Protein AF-A0A286NT80-F1 (afdb_monomer)

Foldseek 3Di:
DDDPPPPPPVPQADFKWKDDPNDIAGFDAWEWEDPPFWIKTKTASHHDALVDDPPPGQWIKIWIGGPPDPDQWTWIWTHHHPDDIFIFTRWGKDWDDDPFKIKIATFTAGPVGITIGGIDMHTYHD

Organism: NCBI:txid28189

Solvent-accessible surface area (backbone atoms only — not comparable to full-atom values): 7070 Å² total; per-residue (Å²): 138,81,86,80,77,77,72,80,70,81,74,53,80,47,70,22,32,37,35,54,96,90,45,79,44,50,64,57,23,18,31,26,41,67,78,86,60,35,37,41,36,39,36,20,66,47,81,44,40,76,86,47,73,94,80,72,69,50,47,35,42,38,39,52,43,54,77,83,63,92,66,86,40,36,51,35,36,44,39,43,68,100,50,79,72,44,68,12,67,65,12,50,65,50,74,50,73,78,87,53,37,37,35,40,37,43,46,32,53,30,98,87,69,32,36,33,41,22,27,49,73,26,44,44,45,130

Sequence (126 aa):
MSCSKNEDKNDNTQQLYWEMEGQRFTAEGGKAFDNGNSISVFVTPHQSDCSSKEYSFENYLNVEIPKNSKTEGYNVVFQAKGKSPMNALNSKIRYEHNGEQITIWVEAKTILGHKAEGKYTVPYCK

Mean predicted aligned error: 7.5 Å

Structure (mmCIF, N/CA/C/O backbone):
data_AF-A0A286NT80-F1
#
_entry.id   AF-A0A286NT80-F1
#
loop_
_atom_site.group_PDB
_atom_site.id
_atom_site.type_symbol
_atom_site.label_atom_id
_atom_site.label_alt_id
_atom_site.label_comp_id
_atom_site.label_asym_id
_atom_site.label_entity_id
_atom_site.label_seq_id
_atom_site.pdbx_PDB_ins_code
_atom_site.Cartn_x
_atom_site.Cartn_y
_atom_site.Cartn_z
_atom_site.occupancy
_atom_site.B_iso_or_equiv
_atom_site.auth_seq_id
_atom_site.auth_comp_id
_atom_site.auth_asym_id
_atom_site.auth_atom_id
_atom_site.pdbx_PDB_model_num
ATOM 1 N N . MET A 1 1 ? 14.538 22.123 32.424 1.00 41.28 1 MET A N 1
ATOM 2 C CA . MET A 1 1 ? 14.376 20.853 31.689 1.00 41.28 1 MET A CA 1
ATOM 3 C C . MET A 1 1 ? 13.182 21.020 30.771 1.00 41.28 1 MET A C 1
ATOM 5 O O . MET A 1 1 ? 12.078 21.129 31.280 1.00 41.28 1 MET A O 1
ATOM 9 N N . SER A 1 2 ? 13.400 21.149 29.463 1.00 40.53 2 SER A N 1
ATOM 10 C CA . SER A 1 2 ? 12.312 21.208 28.483 1.00 40.53 2 SER A CA 1
ATOM 11 C C . SER A 1 2 ? 12.481 20.015 27.556 1.00 40.53 2 SER A C 1
ATOM 13 O O . SER A 1 2 ? 13.438 19.953 26.787 1.00 40.53 2 SER A O 1
ATOM 15 N N . CYS A 1 3 ? 11.619 19.016 27.721 1.00 46.25 3 CYS A N 1
ATOM 16 C CA . CYS A 1 3 ? 11.589 17.830 26.881 1.00 46.25 3 CYS A CA 1
ATOM 17 C C . CYS A 1 3 ? 10.783 18.145 25.619 1.00 46.25 3 CYS A C 1
ATOM 19 O O . CYS A 1 3 ? 9.596 17.841 25.559 1.00 46.25 3 CYS A O 1
ATOM 21 N N . SER A 1 4 ? 11.419 18.724 24.604 1.00 47.88 4 SER A N 1
ATOM 22 C CA . SER A 1 4 ? 10.881 18.663 23.244 1.00 47.88 4 SER A CA 1
ATOM 23 C C . SER A 1 4 ? 11.286 17.319 22.647 1.00 47.88 4 SER A C 1
ATOM 25 O O . SER A 1 4 ? 12.300 17.213 21.961 1.00 47.88 4 SER A O 1
ATOM 27 N N . LYS A 1 5 ? 10.523 16.262 22.949 1.00 44.22 5 LYS A N 1
ATOM 28 C CA . LYS A 1 5 ? 10.520 15.073 22.095 1.00 44.22 5 LYS A CA 1
ATOM 29 C C . LYS A 1 5 ? 9.815 15.479 20.803 1.00 44.22 5 LYS A C 1
ATOM 31 O O . LYS A 1 5 ? 8.595 15.401 20.716 1.00 44.22 5 LYS A O 1
ATOM 36 N N . ASN A 1 6 ? 10.585 15.952 19.826 1.00 42.69 6 ASN A N 1
ATOM 37 C CA . ASN A 1 6 ? 10.188 15.800 18.435 1.00 42.69 6 ASN A CA 1
ATOM 38 C C . ASN A 1 6 ? 10.159 14.292 18.187 1.00 42.69 6 ASN A C 1
ATOM 40 O O . ASN A 1 6 ? 11.187 13.673 17.932 1.00 42.69 6 ASN A O 1
ATOM 44 N N . GLU A 1 7 ? 8.994 13.681 18.381 1.00 45.88 7 GLU A N 1
ATOM 45 C CA . GLU A 1 7 ? 8.697 12.438 17.690 1.00 45.88 7 GLU A CA 1
ATOM 46 C C . GLU A 1 7 ? 8.740 12.797 16.211 1.00 45.88 7 GLU A C 1
ATOM 48 O O . GLU A 1 7 ? 7.906 13.577 15.744 1.00 45.88 7 GLU A O 1
ATOM 53 N N . ASP A 1 8 ? 9.759 12.298 15.512 1.00 42.75 8 ASP A N 1
ATOM 54 C CA . ASP A 1 8 ? 9.849 12.307 14.059 1.00 42.75 8 ASP A CA 1
ATOM 55 C C . ASP A 1 8 ? 8.625 11.563 13.510 1.00 42.75 8 ASP A C 1
ATOM 57 O O . ASP A 1 8 ? 8.668 10.386 13.149 1.00 42.75 8 ASP A O 1
ATOM 61 N N . LYS A 1 9 ? 7.480 12.250 13.466 1.00 51.50 9 LYS A N 1
ATOM 62 C CA . LYS A 1 9 ? 6.396 11.897 12.569 1.00 51.50 9 LYS A CA 1
ATOM 63 C C . LYS A 1 9 ? 7.010 12.068 11.196 1.00 51.50 9 LYS A C 1
ATOM 65 O O . LYS A 1 9 ? 7.149 13.187 10.713 1.00 51.50 9 LYS A O 1
ATOM 70 N N . ASN A 1 10 ? 7.441 10.955 10.612 1.00 50.25 10 ASN A N 1
ATOM 71 C CA . ASN A 1 10 ? 7.756 10.865 9.200 1.00 50.25 10 ASN A CA 1
ATOM 72 C C . ASN A 1 10 ? 6.449 11.163 8.442 1.00 50.25 10 ASN A C 1
ATOM 74 O O . ASN A 1 10 ? 5.730 10.260 8.017 1.00 50.25 10 ASN A O 1
ATOM 78 N N . ASP A 1 11 ? 6.083 12.446 8.379 1.00 54.69 11 ASP A N 1
ATOM 79 C CA . ASP A 1 11 ? 4.978 13.006 7.610 1.00 54.69 11 ASP A CA 1
ATOM 80 C C . ASP A 1 11 ? 5.425 13.003 6.151 1.00 54.69 11 ASP A C 1
ATOM 82 O O . ASP A 1 11 ? 5.568 14.041 5.508 1.00 54.69 11 ASP A O 1
ATOM 86 N N . ASN A 1 12 ? 5.711 11.807 5.634 1.00 58.75 12 ASN A N 1
ATOM 87 C CA . ASN A 1 12 ? 6.068 11.606 4.247 1.00 58.75 12 ASN A CA 1
ATOM 88 C C . ASN A 1 12 ? 4.811 11.944 3.428 1.00 58.75 12 ASN A C 1
ATOM 90 O O . ASN A 1 12 ? 3.920 11.117 3.241 1.00 58.75 12 ASN A O 1
ATOM 94 N N . THR A 1 13 ? 4.673 13.221 3.060 1.00 72.50 13 THR A N 1
ATOM 95 C CA . THR A 1 13 ? 3.513 13.789 2.350 1.00 72.50 13 THR A CA 1
ATOM 96 C C . THR A 1 13 ? 3.529 13.448 0.866 1.00 72.50 13 THR A C 1
ATOM 98 O O . THR A 1 13 ? 2.548 13.693 0.164 1.00 72.50 13 THR A O 1
ATOM 101 N N . GLN A 1 14 ? 4.626 12.861 0.386 1.00 89.44 14 GLN A N 1
ATOM 102 C CA . GLN A 1 14 ? 4.759 12.388 -0.977 1.00 89.44 14 GLN A CA 1
ATOM 103 C C . GLN A 1 14 ? 3.760 11.258 -1.256 1.00 89.44 14 GLN A C 1
ATOM 105 O O . GLN A 1 14 ? 3.581 10.348 -0.445 1.00 89.44 14 GLN A O 1
ATOM 110 N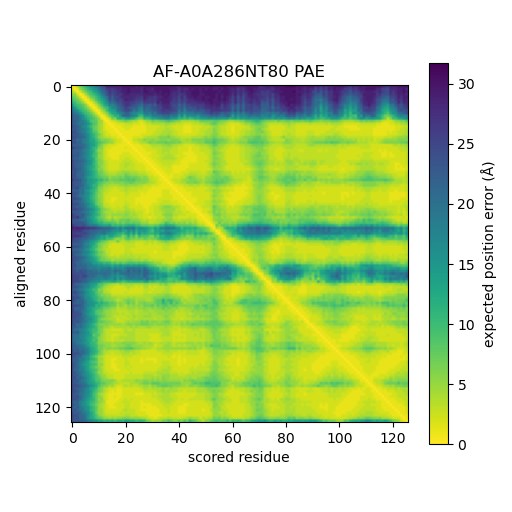 N . GLN A 1 15 ? 3.145 11.295 -2.439 1.00 94.19 15 GLN A N 1
ATOM 111 C CA . GLN A 1 15 ? 2.314 10.203 -2.939 1.00 94.19 15 GLN A CA 1
ATOM 112 C C . GLN A 1 15 ? 3.109 8.893 -2.950 1.00 94.19 15 GLN A C 1
ATOM 114 O O . GLN A 1 15 ? 4.251 8.855 -3.425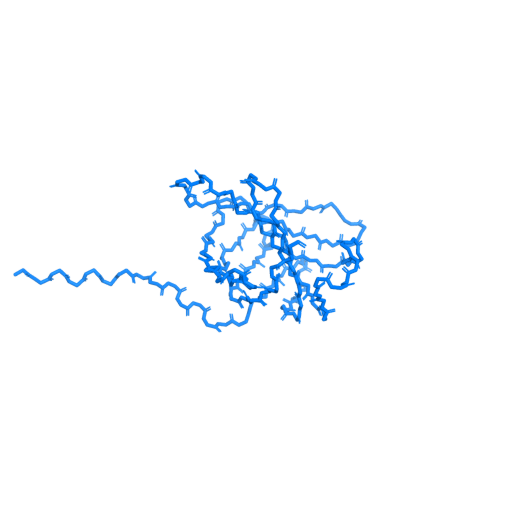 1.00 94.19 15 GLN A O 1
ATOM 119 N N . LEU A 1 16 ? 2.495 7.830 -2.429 1.00 95.56 16 LEU A N 1
ATOM 120 C CA . LEU A 1 16 ? 3.094 6.503 -2.378 1.00 95.56 16 LEU A CA 1
ATOM 121 C C . LEU A 1 16 ? 3.535 6.065 -3.771 1.00 95.56 16 LEU A C 1
ATOM 123 O O . LEU A 1 16 ? 2.767 6.088 -4.735 1.00 95.56 16 LEU A O 1
ATOM 127 N N . TYR A 1 17 ? 4.782 5.634 -3.851 1.00 95.62 17 TYR A N 1
ATOM 128 C CA . TYR A 1 17 ? 5.355 5.026 -5.034 1.00 95.62 17 TYR A CA 1
ATOM 129 C C . TYR A 1 17 ? 6.107 3.763 -4.633 1.00 95.62 17 TYR A C 1
ATOM 131 O O . TYR A 1 17 ? 6.499 3.590 -3.477 1.00 95.62 17 TYR A O 1
ATOM 139 N N . TRP A 1 18 ? 6.335 2.886 -5.600 1.00 94.56 18 TRP A N 1
ATOM 140 C CA . TRP A 1 18 ? 7.220 1.747 -5.430 1.00 94.56 18 TRP A CA 1
ATOM 141 C C . TRP A 1 18 ? 8.041 1.504 -6.687 1.00 94.56 18 TRP A C 1
ATOM 143 O O . TRP A 1 18 ? 7.632 1.831 -7.799 1.00 94.56 18 TRP A O 1
ATOM 153 N N . GLU A 1 19 ? 9.231 0.953 -6.503 1.00 93.50 19 GLU A N 1
ATOM 154 C CA . GLU A 1 19 ? 10.169 0.644 -7.571 1.00 93.50 19 GLU A CA 1
ATOM 155 C C . GLU A 1 19 ? 10.439 -0.857 -7.603 1.00 93.50 19 GLU A C 1
ATOM 157 O O . GLU A 1 19 ? 10.915 -1.436 -6.623 1.00 93.50 19 GLU A O 1
ATOM 162 N N . MET A 1 20 ? 10.158 -1.482 -8.746 1.00 89.56 20 MET A N 1
ATOM 163 C CA . MET A 1 20 ? 10.473 -2.881 -9.023 1.00 89.56 20 MET A CA 1
ATOM 164 C C . MET A 1 20 ? 11.314 -2.957 -10.289 1.00 89.56 20 MET A C 1
ATOM 166 O O . MET A 1 20 ? 10.940 -2.390 -11.308 1.00 89.56 20 MET A O 1
ATOM 170 N N . GLU A 1 21 ? 12.457 -3.639 -10.215 1.00 84.81 21 GLU A N 1
ATOM 171 C CA . GLU A 1 21 ? 13.358 -3.864 -11.359 1.00 84.81 21 GLU A CA 1
ATOM 172 C C . GLU A 1 21 ? 13.713 -2.591 -12.157 1.00 84.81 21 GLU A C 1
ATOM 174 O O . GLU A 1 21 ? 13.794 -2.601 -13.380 1.00 84.81 21 GLU A O 1
ATOM 179 N N . GLY A 1 22 ? 13.907 -1.466 -11.462 1.00 85.38 22 GLY A N 1
ATOM 180 C CA . GLY A 1 22 ? 14.238 -0.182 -12.089 1.00 85.38 22 GLY A CA 1
ATOM 181 C C . GLY A 1 22 ? 13.048 0.568 -12.699 1.00 85.38 22 GLY A C 1
ATOM 182 O O . GLY A 1 22 ? 13.224 1.693 -13.162 1.00 85.38 22 GLY A O 1
ATOM 183 N N . GLN A 1 23 ? 11.837 0.006 -12.661 1.00 90.56 23 GLN A N 1
ATOM 184 C CA . GLN A 1 23 ? 10.608 0.703 -13.027 1.00 90.56 23 GLN A CA 1
ATOM 185 C C . GLN A 1 23 ? 9.925 1.278 -11.786 1.00 90.56 23 GLN A C 1
ATOM 187 O O . GLN A 1 23 ? 9.713 0.576 -10.796 1.00 90.56 23 GLN A O 1
ATOM 192 N N . ARG A 1 24 ? 9.542 2.556 -11.863 1.00 93.12 24 ARG A N 1
ATOM 193 C CA . ARG A 1 24 ? 8.766 3.246 -10.831 1.00 93.12 24 ARG A CA 1
ATOM 194 C C . ARG A 1 24 ? 7.275 3.204 -11.149 1.00 93.12 24 ARG A C 1
ATOM 196 O O . ARG A 1 24 ? 6.863 3.524 -12.261 1.00 93.12 24 ARG A O 1
ATOM 203 N N . PHE A 1 25 ? 6.488 2.876 -10.137 1.00 93.44 25 PHE A N 1
ATOM 204 C CA . PHE A 1 25 ? 5.034 2.897 -10.132 1.00 93.44 25 PHE A CA 1
ATOM 205 C C . PHE A 1 25 ? 4.558 3.885 -9.072 1.00 93.44 25 PHE A C 1
ATOM 207 O O . PHE A 1 25 ? 5.158 3.982 -8.002 1.00 93.44 25 PHE A O 1
ATOM 214 N N . THR A 1 26 ? 3.478 4.601 -9.357 1.00 94.94 26 THR A N 1
ATOM 215 C CA . THR A 1 26 ? 2.868 5.562 -8.433 1.00 94.94 26 THR A CA 1
ATOM 216 C C . THR A 1 26 ? 1.461 5.092 -8.105 1.00 94.94 26 THR A C 1
ATOM 218 O O . THR A 1 26 ? 0.776 4.563 -8.973 1.00 94.94 26 THR A O 1
ATOM 221 N N . ALA A 1 27 ? 1.032 5.258 -6.859 1.00 94.56 27 ALA A N 1
ATOM 222 C CA . ALA A 1 27 ? -0.287 4.841 -6.408 1.00 94.56 27 ALA A CA 1
ATOM 223 C C . ALA A 1 27 ? -1.401 5.667 -7.066 1.00 94.56 27 ALA A C 1
ATOM 225 O O . ALA A 1 27 ? -1.477 6.873 -6.852 1.00 94.56 27 ALA A O 1
ATOM 226 N N . GLU A 1 28 ? -2.290 5.024 -7.816 1.00 93.69 28 GLU A N 1
ATOM 227 C CA . GLU A 1 28 ? -3.464 5.662 -8.431 1.00 93.69 28 GLU A CA 1
ATOM 228 C C . GLU A 1 28 ? -4.791 5.088 -7.938 1.00 93.69 28 GLU A C 1
ATOM 230 O O . GLU A 1 28 ? -5.817 5.753 -8.053 1.00 93.69 28 GLU A O 1
ATOM 235 N N . GLY A 1 29 ? -4.778 3.884 -7.376 1.00 92.44 29 GLY A N 1
ATOM 236 C CA . GLY A 1 29 ? -5.956 3.255 -6.804 1.00 92.44 29 GLY A CA 1
ATOM 237 C C . GLY A 1 29 ? -5.581 2.189 -5.794 1.00 92.44 29 GLY A C 1
ATOM 238 O O . GLY A 1 29 ? -4.408 1.997 -5.456 1.00 92.44 29 GLY A O 1
ATOM 239 N N . GLY A 1 30 ? -6.589 1.490 -5.299 1.00 92.38 30 GLY A N 1
ATOM 240 C CA . GLY A 1 30 ? -6.390 0.405 -4.364 1.00 92.38 30 GLY A CA 1
ATOM 241 C C . GLY A 1 30 ? -7.609 0.161 -3.501 1.00 92.38 30 GLY A C 1
ATOM 242 O O . GLY A 1 30 ? -8.658 0.784 -3.651 1.00 92.38 30 GLY A O 1
ATOM 243 N N . LYS A 1 31 ? -7.458 -0.766 -2.566 1.00 93.19 31 LYS A N 1
ATOM 244 C CA . LYS A 1 31 ? -8.508 -1.121 -1.618 1.00 93.19 31 LYS A CA 1
ATOM 245 C C . LYS A 1 31 ? -7.947 -1.870 -0.431 1.00 93.19 31 LYS A C 1
ATOM 247 O O . LYS A 1 31 ? -6.929 -2.552 -0.543 1.00 93.19 31 LYS A O 1
ATOM 252 N N . ALA A 1 32 ? -8.636 -1.757 0.692 1.00 92.81 32 ALA A N 1
ATOM 253 C CA . ALA A 1 32 ? -8.304 -2.484 1.897 1.00 92.81 32 ALA A CA 1
ATOM 254 C C . ALA A 1 32 ? -9.405 -3.459 2.291 1.00 92.81 32 ALA A C 1
ATOM 256 O O . ALA A 1 32 ? -10.588 -3.152 2.162 1.00 92.81 32 ALA A O 1
ATOM 257 N N . PHE A 1 33 ? -8.985 -4.607 2.808 1.00 91.06 33 PHE A N 1
ATOM 258 C CA . PHE A 1 33 ? -9.854 -5.656 3.314 1.00 91.06 33 PHE A CA 1
ATOM 259 C C . PHE A 1 33 ? -9.450 -6.046 4.711 1.00 91.06 33 PHE A C 1
ATOM 261 O O . PHE A 1 33 ? -8.268 -6.066 5.048 1.00 91.06 33 PHE A O 1
ATOM 268 N N . ASP A 1 34 ? -10.441 -6.434 5.488 1.00 89.81 34 ASP A N 1
ATOM 269 C CA . ASP A 1 34 ? -10.261 -6.897 6.845 1.00 89.81 34 ASP A CA 1
ATOM 270 C C . ASP A 1 34 ? -10.784 -8.316 6.972 1.00 89.81 34 ASP A C 1
ATOM 272 O O . ASP A 1 34 ? -11.971 -8.579 6.795 1.00 89.81 34 ASP A O 1
ATOM 276 N N . ASN A 1 35 ? -9.877 -9.238 7.277 1.00 86.12 35 ASN A N 1
ATOM 277 C CA . ASN A 1 35 ? -10.202 -10.651 7.456 1.00 86.12 35 ASN A CA 1
ATOM 278 C C . ASN A 1 35 ? -10.440 -11.020 8.935 1.00 86.12 35 ASN A C 1
ATOM 280 O O . ASN A 1 35 ? -10.490 -12.199 9.283 1.00 86.12 35 ASN A O 1
ATOM 284 N N . GLY A 1 36 ? -10.531 -10.028 9.825 1.00 84.94 36 GLY A N 1
ATOM 285 C CA . GLY A 1 36 ? -10.656 -10.201 11.271 1.00 84.94 36 GLY A CA 1
ATOM 286 C C . GLY A 1 36 ? -9.314 -10.253 12.007 1.00 84.94 36 GLY A C 1
ATOM 287 O O . GLY A 1 36 ? -9.229 -9.736 13.121 1.00 84.94 36 GLY A O 1
ATOM 288 N N . ASN A 1 37 ? -8.260 -10.785 11.381 1.00 86.62 37 ASN A N 1
ATOM 289 C CA . ASN A 1 37 ? -6.924 -10.936 11.972 1.00 86.62 37 ASN A CA 1
ATOM 290 C C . ASN A 1 37 ? -5.951 -9.833 11.525 1.00 86.62 37 ASN A C 1
ATOM 292 O O . ASN A 1 37 ? -5.167 -9.309 12.325 1.00 86.62 37 ASN A O 1
ATOM 296 N N . SER A 1 38 ? -6.012 -9.468 10.248 1.00 88.75 38 SER A N 1
ATOM 297 C CA . SER A 1 38 ? -5.190 -8.448 9.611 1.00 88.75 38 SER A CA 1
ATOM 298 C C . SER A 1 38 ? -6.021 -7.605 8.648 1.00 88.75 38 SER A C 1
ATOM 300 O O . SER A 1 38 ? -7.063 -8.027 8.143 1.00 88.75 38 SER A O 1
ATOM 302 N N . ILE A 1 39 ? -5.544 -6.385 8.416 1.00 90.25 39 ILE A N 1
ATOM 303 C CA . ILE A 1 39 ? -6.008 -5.521 7.339 1.00 90.25 39 ILE A CA 1
ATOM 304 C C . ILE A 1 39 ? -5.006 -5.671 6.193 1.00 90.25 39 ILE A C 1
ATOM 306 O O . ILE A 1 39 ? -3.824 -5.371 6.362 1.00 90.25 39 ILE A O 1
ATOM 310 N N . SER A 1 40 ? -5.461 -6.147 5.039 1.00 91.44 40 SER A N 1
ATOM 311 C CA . SER A 1 40 ? -4.668 -6.209 3.810 1.00 91.44 40 SER A CA 1
ATOM 312 C C . SER A 1 40 ? -4.975 -4.989 2.957 1.00 91.44 40 SER A C 1
ATOM 314 O O . SER A 1 40 ? -6.120 -4.789 2.557 1.00 91.44 40 SER A O 1
ATOM 316 N N . VAL A 1 41 ? -3.964 -4.174 2.681 1.00 92.81 41 VAL A N 1
ATOM 317 C CA . VAL A 1 41 ? -4.085 -2.937 1.908 1.00 92.81 41 VAL A CA 1
ATOM 318 C C . VAL A 1 41 ? -3.387 -3.124 0.569 1.00 92.81 41 VAL A C 1
ATOM 320 O O . VAL A 1 41 ? -2.162 -3.202 0.507 1.00 92.81 41 VAL A O 1
ATOM 323 N N . PHE A 1 42 ? -4.168 -3.168 -0.505 1.00 92.94 42 PHE A N 1
ATOM 324 C CA . PHE A 1 42 ? -3.677 -3.255 -1.875 1.00 92.94 42 PHE A CA 1
ATOM 325 C C . PHE A 1 42 ? -3.610 -1.863 -2.493 1.00 92.94 42 PHE A C 1
ATOM 327 O O . PHE A 1 42 ? -4.577 -1.107 -2.422 1.00 92.94 42 PHE A O 1
ATOM 334 N N . VAL A 1 43 ? -2.491 -1.548 -3.138 1.00 94.00 43 VAL A N 1
ATOM 335 C CA . VAL A 1 43 ? -2.259 -0.290 -3.855 1.00 94.00 43 VAL A CA 1
ATOM 336 C C . VAL A 1 43 ? -1.819 -0.589 -5.281 1.00 94.00 43 VAL A C 1
ATOM 338 O O . VAL A 1 43 ? -0.960 -1.441 -5.506 1.00 94.00 43 VAL A O 1
ATOM 341 N N . THR A 1 44 ? -2.403 0.116 -6.248 1.00 93.19 44 THR A N 1
ATOM 342 C CA . THR A 1 44 ? -2.279 -0.171 -7.681 1.00 93.19 44 THR A CA 1
ATOM 343 C C . THR A 1 44 ? -1.898 1.079 -8.474 1.00 93.19 44 THR A C 1
ATOM 345 O O . THR A 1 44 ? -2.259 2.186 -8.074 1.00 93.19 44 THR A O 1
ATOM 348 N N . PRO A 1 45 ? -1.204 0.941 -9.620 1.00 92.25 45 PRO A N 1
ATOM 349 C CA . PRO A 1 45 ? -0.819 2.066 -10.471 1.00 92.25 45 PRO A CA 1
ATOM 350 C C . PRO A 1 45 ? -1.914 2.455 -11.472 1.00 92.25 45 PRO A C 1
ATOM 352 O O . PRO A 1 45 ? -1.645 3.127 -12.458 1.00 92.25 45 PRO A O 1
ATOM 355 N N . HIS A 1 46 ? -3.138 1.987 -11.234 1.00 89.25 46 HIS A N 1
ATOM 356 C CA . HIS A 1 46 ? -4.338 2.294 -12.000 1.00 89.25 46 HIS A CA 1
ATOM 357 C C . HIS A 1 46 ? -5.498 2.485 -11.024 1.00 89.25 46 HIS A C 1
ATOM 359 O O . HIS A 1 46 ? -5.463 1.932 -9.919 1.00 89.25 46 HIS A O 1
ATOM 365 N N . GLN A 1 47 ? -6.531 3.215 -11.444 1.00 88.88 47 GLN A N 1
ATOM 366 C CA . GLN A 1 47 ? -7.756 3.407 -10.667 1.00 88.88 47 GLN A CA 1
ATOM 367 C C . GLN A 1 47 ? -8.388 2.060 -10.290 1.00 88.88 47 GLN A C 1
ATOM 369 O O . GLN A 1 47 ? -8.660 1.222 -11.151 1.00 88.88 47 GLN A O 1
ATOM 374 N N . SER A 1 48 ? -8.607 1.855 -8.995 1.00 88.19 48 SER A N 1
ATOM 375 C CA . SER A 1 48 ? -9.321 0.701 -8.459 1.00 88.19 48 SER A CA 1
ATOM 376 C C . SER A 1 48 ? -9.901 1.022 -7.085 1.00 88.19 48 SER A C 1
ATOM 378 O O . SER A 1 48 ? -9.368 1.869 -6.368 1.00 88.19 48 SER A O 1
ATOM 380 N N . ASP A 1 49 ? -11.007 0.360 -6.751 1.00 86.31 49 ASP A N 1
ATOM 381 C CA . ASP A 1 49 ? -11.781 0.551 -5.523 1.00 86.31 49 ASP A CA 1
ATOM 382 C C . ASP A 1 49 ? -12.513 -0.747 -5.117 1.00 86.31 49 ASP A C 1
ATOM 384 O O . ASP A 1 49 ? -12.307 -1.813 -5.708 1.00 86.31 49 ASP A O 1
ATOM 388 N N . CYS A 1 50 ? -13.410 -0.676 -4.129 1.00 89.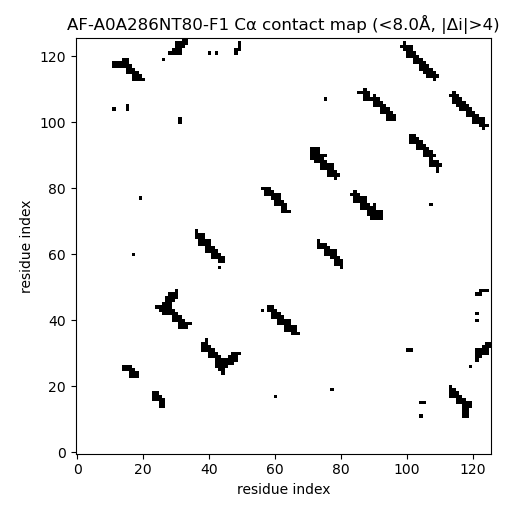06 50 CYS A N 1
ATOM 389 C CA . CYS A 1 50 ? -14.180 -1.833 -3.658 1.00 89.06 50 CYS A CA 1
ATOM 390 C C . CYS A 1 50 ? -15.111 -2.464 -4.708 1.00 89.06 50 CYS A C 1
ATOM 392 O O . CYS A 1 50 ? -15.506 -3.614 -4.537 1.00 89.06 50 CYS A O 1
ATOM 394 N N . SER A 1 51 ? -15.440 -1.764 -5.799 1.00 87.69 51 SER A N 1
ATOM 395 C CA . SER A 1 51 ? -16.216 -2.328 -6.913 1.00 87.69 51 SER A CA 1
ATOM 396 C C . SER A 1 51 ? -15.350 -3.130 -7.893 1.00 87.69 51 SER A C 1
ATOM 398 O O . SER A 1 51 ? -15.849 -3.966 -8.651 1.00 87.69 51 SER A O 1
ATOM 400 N N . SER A 1 52 ? -14.033 -2.906 -7.868 1.00 82.75 52 SER A N 1
ATOM 401 C CA . SER A 1 52 ? -13.068 -3.602 -8.718 1.00 82.75 52 SER A CA 1
ATOM 402 C C . SER A 1 52 ? -12.894 -5.053 -8.259 1.00 82.75 52 SER A C 1
ATOM 404 O O . SER A 1 52 ? -12.884 -5.333 -7.061 1.00 82.75 52 SER A O 1
ATOM 406 N N . LYS A 1 53 ? -12.696 -6.008 -9.175 1.00 75.88 53 LYS A N 1
ATOM 407 C CA . LYS A 1 53 ? -12.459 -7.419 -8.804 1.00 75.88 53 LYS A CA 1
ATOM 408 C C . LYS A 1 53 ? -11.099 -7.579 -8.105 1.00 75.88 53 LYS A C 1
ATOM 410 O O . LYS A 1 53 ? -10.110 -7.000 -8.528 1.00 75.88 53 LYS A O 1
ATOM 415 N N . GLU A 1 54 ? -11.053 -8.363 -7.026 1.00 57.84 54 GLU A N 1
ATOM 416 C CA . GLU A 1 54 ? -9.905 -8.527 -6.103 1.00 57.84 54 GLU A CA 1
ATOM 417 C C . GLU A 1 54 ? -8.587 -9.010 -6.726 1.00 57.84 54 GLU A C 1
ATOM 419 O O . GLU A 1 54 ? -7.534 -8.779 -6.143 1.00 57.84 54 GLU A O 1
ATOM 424 N N . TYR A 1 55 ? -8.619 -9.609 -7.919 1.00 58.34 55 TYR A N 1
ATOM 425 C CA . TYR A 1 55 ? -7.482 -10.356 -8.473 1.00 58.34 55 TYR A CA 1
ATOM 426 C C . TYR A 1 55 ? -7.002 -9.885 -9.853 1.00 58.34 55 TYR A C 1
ATOM 428 O O . TYR A 1 55 ? -6.240 -10.593 -10.507 1.00 58.34 55 TYR A O 1
ATOM 436 N N . SER A 1 56 ? -7.431 -8.714 -10.334 1.00 61.94 56 SER A N 1
ATOM 437 C CA . SER A 1 56 ? -7.003 -8.209 -11.652 1.00 61.94 56 SER A CA 1
ATOM 438 C C . SER A 1 56 ? -5.786 -7.284 -11.606 1.00 61.94 56 SER A C 1
ATOM 440 O O . SER A 1 56 ? -5.430 -6.700 -12.627 1.00 61.94 56 SER A O 1
ATOM 442 N N . PHE A 1 57 ? -5.153 -7.105 -10.447 1.00 70.12 57 PHE A N 1
ATOM 443 C CA . PHE A 1 57 ? -4.047 -6.165 -10.319 1.00 70.12 57 PHE A CA 1
ATOM 444 C C . PHE A 1 57 ? -2.758 -6.782 -10.846 1.00 70.12 57 PHE A C 1
ATOM 446 O O . PHE A 1 57 ? -2.145 -7.635 -10.210 1.00 70.12 57 PHE A O 1
ATOM 453 N N . GLU A 1 58 ? -2.358 -6.358 -12.042 1.00 77.75 58 GLU A N 1
ATOM 454 C CA . GLU A 1 58 ? -1.142 -6.860 -12.676 1.00 77.75 58 GLU A CA 1
ATOM 455 C C . GLU A 1 58 ? 0.111 -6.439 -11.910 1.00 77.75 58 GLU A C 1
ATOM 457 O O . GLU A 1 58 ? 1.034 -7.228 -11.767 1.00 77.75 58 GLU A O 1
ATOM 462 N N . ASN A 1 59 ? 0.137 -5.219 -11.377 1.00 86.62 59 ASN A N 1
ATOM 463 C CA . ASN A 1 59 ? 1.222 -4.718 -10.544 1.00 86.62 59 ASN A CA 1
ATOM 464 C C . ASN A 1 59 ? 0.607 -4.075 -9.309 1.00 86.62 59 ASN A C 1
ATOM 466 O O . ASN A 1 59 ? -0.246 -3.196 -9.445 1.00 86.62 59 ASN A O 1
ATOM 470 N N . TYR A 1 60 ? 1.014 -4.506 -8.121 1.00 89.69 60 TYR A N 1
ATOM 471 C CA . TYR A 1 60 ? 0.500 -3.932 -6.885 1.00 89.69 60 TYR A CA 1
ATOM 472 C C . TYR A 1 60 ? 1.512 -4.001 -5.750 1.00 89.69 60 TYR A C 1
ATOM 474 O O . TYR A 1 60 ? 2.414 -4.842 -5.721 1.00 89.69 60 TYR A O 1
ATOM 482 N N . LEU A 1 61 ? 1.304 -3.108 -4.792 1.00 92.62 61 LEU A N 1
ATOM 483 C CA . LEU A 1 61 ? 1.895 -3.167 -3.470 1.00 92.62 61 LEU A CA 1
ATOM 484 C C . LEU A 1 61 ? 0.830 -3.696 -2.508 1.00 92.62 61 LEU A C 1
ATOM 486 O O . LEU A 1 61 ? -0.280 -3.168 -2.482 1.00 92.62 61 LEU A O 1
ATOM 490 N N . ASN A 1 62 ? 1.139 -4.735 -1.741 1.00 92.88 62 ASN A N 1
ATOM 491 C CA . ASN A 1 62 ? 0.272 -5.206 -0.664 1.00 92.88 62 ASN A CA 1
ATOM 492 C C . ASN A 1 62 ? 0.956 -4.981 0.679 1.00 92.88 62 ASN A C 1
ATOM 494 O O . ASN A 1 62 ? 2.108 -5.362 0.883 1.00 92.88 62 ASN A O 1
ATOM 498 N N . VAL A 1 63 ? 0.223 -4.359 1.586 1.00 91.56 63 VAL A N 1
ATOM 499 C CA . VAL A 1 63 ? 0.645 -4.071 2.945 1.00 91.56 63 VAL A CA 1
ATOM 500 C C . VAL A 1 63 ? -0.273 -4.827 3.889 1.00 91.56 63 VAL A C 1
ATOM 502 O O . VAL A 1 63 ? -1.472 -4.559 3.941 1.00 91.56 63 VAL A O 1
ATOM 505 N N . GLU A 1 64 ? 0.289 -5.763 4.648 1.00 89.69 64 GLU A N 1
ATOM 506 C CA . GLU A 1 64 ? -0.470 -6.507 5.648 1.00 89.69 64 GLU A CA 1
ATOM 507 C C . GLU A 1 64 ? -0.233 -5.928 7.045 1.00 89.69 64 GLU A C 1
ATOM 509 O O . GLU A 1 64 ? 0.896 -5.874 7.536 1.00 89.69 64 GLU A O 1
ATOM 514 N N . ILE A 1 65 ? -1.321 -5.502 7.687 1.00 87.31 65 ILE A N 1
ATOM 515 C CA . ILE A 1 65 ? -1.328 -4.839 8.990 1.00 87.31 65 ILE A CA 1
ATOM 516 C C . ILE A 1 65 ? -2.071 -5.741 9.987 1.00 87.31 65 ILE A C 1
ATOM 518 O O . ILE A 1 65 ? -3.304 -5.746 10.016 1.00 87.31 65 ILE A O 1
ATOM 522 N N . PRO A 1 66 ? -1.370 -6.525 10.820 1.00 85.25 66 PRO A N 1
ATOM 523 C CA . PRO A 1 66 ? -2.006 -7.320 11.863 1.00 85.25 66 PRO A CA 1
ATOM 524 C C . PRO A 1 66 ? -2.627 -6.416 12.933 1.00 85.25 66 PRO A C 1
ATOM 526 O O . PRO A 1 66 ? -1.949 -5.551 13.489 1.00 85.25 66 PRO A O 1
ATOM 529 N N . LYS A 1 67 ? -3.893 -6.652 13.292 1.00 78.88 67 LYS A N 1
ATOM 530 C CA . LYS A 1 67 ? -4.621 -5.804 14.259 1.00 78.88 67 LYS A CA 1
ATOM 531 C C . LYS A 1 67 ? -4.055 -5.843 15.679 1.00 78.88 67 LYS A C 1
ATOM 533 O O . LYS A 1 67 ? -4.219 -4.893 16.435 1.00 78.88 67 LYS A O 1
ATOM 538 N N . ASN A 1 68 ? -3.387 -6.939 16.035 1.00 72.44 68 ASN A N 1
ATOM 539 C CA . ASN A 1 68 ? -2.844 -7.179 17.374 1.00 72.44 68 ASN A CA 1
ATOM 540 C C . ASN A 1 68 ? -1.318 -6.984 17.454 1.00 72.44 68 ASN A C 1
ATOM 542 O O . ASN A 1 68 ? -0.705 -7.374 18.450 1.00 72.44 68 ASN A O 1
ATOM 546 N N . SER A 1 69 ? -0.681 -6.428 16.416 1.00 64.88 69 SER A N 1
ATOM 547 C CA . SER A 1 69 ? 0.773 -6.237 16.422 1.00 64.88 69 SER A CA 1
ATOM 548 C C . SER A 1 69 ? 1.167 -5.104 17.370 1.00 64.88 69 SER A C 1
ATOM 550 O O . SER A 1 69 ? 0.749 -3.962 17.201 1.00 64.88 69 SER A O 1
ATOM 552 N N . LYS A 1 70 ? 2.017 -5.418 18.355 1.00 56.44 70 LYS A N 1
ATOM 553 C CA . LYS A 1 70 ? 2.739 -4.427 19.177 1.00 56.44 70 LYS A CA 1
ATOM 554 C C . LYS A 1 70 ? 4.078 -4.013 18.554 1.00 56.44 70 LYS A C 1
ATOM 556 O O . LYS A 1 70 ? 4.829 -3.263 19.168 1.00 56.44 70 LYS A O 1
ATOM 561 N N . THR A 1 71 ? 4.402 -4.553 17.383 1.00 53.81 71 THR A N 1
ATOM 562 C CA . THR A 1 71 ? 5.710 -4.440 16.738 1.00 53.81 71 THR A CA 1
ATOM 563 C C . THR A 1 71 ? 5.616 -3.631 15.454 1.00 53.81 71 THR A C 1
ATOM 565 O O . THR A 1 71 ? 4.783 -3.909 14.590 1.00 53.81 71 THR A O 1
ATOM 568 N N . GLU A 1 72 ? 6.502 -2.646 15.340 1.00 58.34 72 GLU A N 1
ATOM 569 C CA . GLU A 1 72 ? 6.898 -2.041 14.071 1.00 58.34 72 GLU A CA 1
ATOM 570 C C . GLU A 1 72 ? 7.687 -3.078 13.252 1.00 58.34 72 GLU A C 1
ATOM 572 O O . GLU A 1 72 ? 8.367 -3.928 13.827 1.00 58.34 72 GLU A O 1
ATOM 577 N N . GLY A 1 73 ? 7.597 -3.035 11.920 1.00 62.09 73 GLY A N 1
ATOM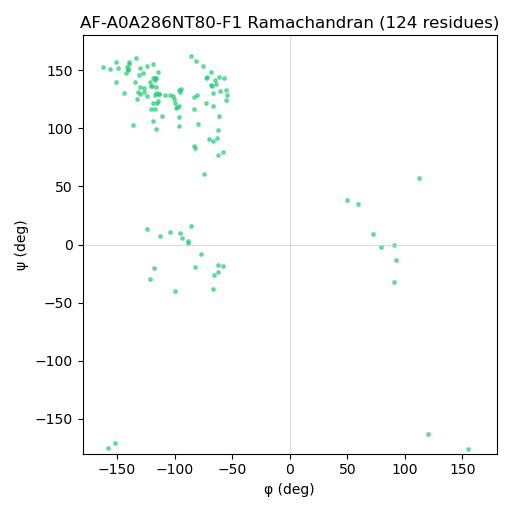 578 C CA . GLY A 1 73 ? 8.272 -4.004 11.047 1.00 62.09 73 GLY A CA 1
ATOM 579 C C . GLY A 1 73 ? 7.308 -4.926 10.306 1.00 62.09 73 GLY A C 1
ATOM 580 O O . GLY A 1 73 ? 7.382 -6.147 10.417 1.00 62.09 73 GLY A O 1
ATOM 581 N N . TYR A 1 74 ? 6.392 -4.338 9.548 1.00 77.31 74 TYR A N 1
ATOM 582 C CA . TYR A 1 74 ? 5.368 -5.073 8.811 1.00 77.31 74 TYR A CA 1
ATOM 583 C C . TYR A 1 74 ? 5.918 -5.631 7.492 1.00 77.31 74 TYR A C 1
ATOM 585 O O . TYR A 1 74 ? 6.916 -5.137 6.955 1.00 77.31 74 TYR A O 1
ATOM 593 N N . ASN A 1 75 ? 5.260 -6.665 6.965 1.00 85.06 75 ASN A N 1
ATOM 594 C CA . ASN A 1 75 ? 5.590 -7.205 5.654 1.00 85.06 75 ASN A CA 1
ATOM 595 C C . ASN A 1 75 ? 4.953 -6.344 4.557 1.00 85.06 75 ASN A C 1
ATOM 597 O O . ASN A 1 75 ? 3.745 -6.097 4.574 1.00 85.06 75 ASN A O 1
ATOM 601 N N . VAL A 1 76 ? 5.767 -5.926 3.590 1.00 89.31 76 VAL A N 1
ATOM 602 C CA . VAL A 1 76 ? 5.296 -5.279 2.363 1.00 89.31 76 VAL A CA 1
ATOM 603 C C . VAL A 1 76 ? 5.624 -6.179 1.190 1.00 89.31 76 VAL A C 1
ATOM 605 O O . VAL A 1 76 ? 6.786 -6.511 0.955 1.00 89.31 76 VAL A O 1
ATOM 608 N N . VAL A 1 77 ? 4.593 -6.565 0.451 1.00 91.69 77 VAL A N 1
ATOM 609 C CA . VAL A 1 77 ? 4.700 -7.441 -0.708 1.00 91.69 77 VAL A CA 1
ATOM 610 C C . VAL A 1 77 ? 4.649 -6.610 -1.979 1.00 91.69 77 VAL A C 1
ATOM 612 O O . VAL A 1 77 ? 3.706 -5.860 -2.223 1.00 91.69 77 VAL A O 1
ATOM 615 N N . PHE A 1 78 ? 5.661 -6.793 -2.807 1.00 91.12 78 PHE A N 1
ATOM 616 C CA . PHE A 1 78 ? 5.778 -6.253 -4.147 1.00 91.12 78 PHE A CA 1
ATOM 617 C C . PHE A 1 78 ? 5.363 -7.355 -5.118 1.00 91.12 78 PHE A C 1
ATOM 619 O O . PHE A 1 78 ? 6.005 -8.408 -5.160 1.00 91.12 78 PHE A O 1
ATOM 626 N N . GLN A 1 79 ? 4.291 -7.136 -5.879 1.00 88.38 79 GLN A N 1
ATOM 627 C CA . GLN A 1 79 ? 3.807 -8.104 -6.858 1.00 88.38 79 GLN A CA 1
ATOM 628 C C . GLN A 1 79 ? 3.803 -7.509 -8.262 1.00 88.38 79 GLN A C 1
ATOM 630 O O . GLN A 1 79 ? 3.324 -6.397 -8.488 1.00 88.38 79 GLN A O 1
ATOM 635 N N . ALA A 1 80 ? 4.268 -8.316 -9.213 1.00 85.44 80 ALA A N 1
ATOM 636 C CA . ALA A 1 80 ? 4.146 -8.075 -10.642 1.00 85.44 80 ALA A CA 1
ATOM 637 C C . ALA A 1 80 ? 3.602 -9.328 -11.345 1.00 85.44 80 ALA A C 1
ATOM 639 O O . ALA A 1 80 ? 3.878 -10.464 -10.945 1.00 85.44 80 ALA A O 1
ATOM 640 N N . LYS A 1 81 ? 2.807 -9.140 -12.395 1.00 82.38 81 LYS A N 1
ATOM 641 C CA . LYS A 1 81 ? 2.137 -10.218 -13.126 1.00 82.38 81 LYS A CA 1
ATOM 642 C C . LYS A 1 81 ? 3.164 -11.174 -13.719 1.00 82.38 81 LYS A C 1
ATOM 644 O O . LYS A 1 81 ? 4.120 -10.756 -14.365 1.00 82.38 81 LYS A O 1
ATOM 649 N N . GLY A 1 82 ? 2.941 -12.470 -13.512 1.00 80.44 82 GLY A N 1
ATOM 650 C CA . GLY A 1 82 ? 3.835 -13.519 -14.007 1.00 80.44 82 GLY A CA 1
ATOM 651 C C . GLY A 1 82 ? 5.173 -13.613 -13.267 1.00 80.44 82 GLY A C 1
ATOM 652 O O . GLY A 1 82 ? 6.046 -14.349 -13.716 1.00 80.44 82 GLY A O 1
ATOM 653 N N . LYS A 1 83 ? 5.343 -12.897 -12.148 1.00 83.31 83 LYS A N 1
ATOM 654 C CA . LYS A 1 83 ? 6.548 -12.941 -11.313 1.00 83.31 83 LYS A CA 1
ATOM 655 C C . LYS A 1 83 ? 6.231 -13.417 -9.903 1.00 83.31 83 LYS A C 1
ATOM 657 O O . LYS A 1 83 ? 5.107 -13.283 -9.418 1.00 83.31 83 LYS A O 1
ATOM 662 N N . SER A 1 84 ? 7.244 -13.966 -9.241 1.00 86.12 84 SER A N 1
ATOM 663 C CA . SER A 1 84 ? 7.149 -14.323 -7.829 1.00 86.12 84 SER A CA 1
ATOM 664 C C . SER A 1 84 ? 7.027 -13.058 -6.966 1.00 86.12 84 SER A C 1
ATOM 666 O O . SER A 1 84 ? 7.783 -12.111 -7.201 1.00 86.12 84 SER A O 1
ATOM 668 N N . PRO A 1 85 ? 6.127 -13.038 -5.964 1.00 87.69 85 PRO A N 1
ATOM 669 C CA . PRO A 1 85 ? 6.044 -11.942 -5.007 1.00 87.69 85 PRO A CA 1
ATOM 670 C C . PRO A 1 85 ? 7.372 -11.730 -4.283 1.00 87.69 85 PRO A C 1
ATOM 672 O O . PRO A 1 85 ? 8.054 -12.692 -3.918 1.00 87.69 85 PRO A O 1
ATOM 675 N N . MET A 1 86 ? 7.711 -10.473 -4.016 1.00 90.44 86 MET A N 1
ATOM 676 C CA . MET A 1 86 ? 8.904 -10.110 -3.254 1.00 90.44 86 MET A CA 1
ATOM 677 C C . MET A 1 86 ? 8.514 -9.424 -1.954 1.00 90.44 86 MET A C 1
ATOM 679 O O . MET A 1 86 ? 7.649 -8.557 -1.938 1.00 90.44 86 MET A O 1
ATOM 683 N N . ASN A 1 87 ? 9.165 -9.805 -0.859 1.00 89.69 87 ASN A N 1
ATOM 684 C CA . ASN A 1 87 ? 8.825 -9.333 0.478 1.00 89.69 87 ASN A CA 1
ATOM 685 C C . ASN A 1 87 ? 9.894 -8.361 0.988 1.00 89.69 87 ASN A C 1
ATOM 687 O O . ASN A 1 87 ? 11.085 -8.684 0.992 1.00 89.69 87 ASN A O 1
ATOM 691 N N . ALA A 1 88 ? 9.472 -7.187 1.450 1.00 89.81 88 ALA A N 1
ATOM 692 C CA . ALA A 1 88 ? 10.272 -6.325 2.308 1.00 89.81 88 ALA A CA 1
ATOM 693 C C . ALA A 1 88 ? 9.869 -6.584 3.762 1.00 89.81 88 ALA A C 1
ATOM 695 O O . ALA A 1 88 ? 8.828 -6.125 4.242 1.00 89.81 88 ALA A O 1
ATOM 696 N N . LEU A 1 89 ? 10.715 -7.348 4.448 1.00 85.50 89 LEU A N 1
ATOM 697 C CA . LEU A 1 89 ? 10.588 -7.608 5.876 1.00 85.50 89 LEU A CA 1
ATOM 698 C C . LEU A 1 89 ? 11.041 -6.377 6.670 1.00 85.50 89 LEU A C 1
ATOM 700 O O . LEU A 1 89 ? 11.899 -5.625 6.209 1.00 85.50 89 LEU A O 1
ATOM 704 N N . ASN A 1 90 ? 10.510 -6.205 7.882 1.00 84.06 90 ASN A N 1
ATOM 705 C CA . ASN A 1 90 ? 10.850 -5.097 8.782 1.00 84.06 90 ASN A CA 1
ATOM 706 C C . ASN A 1 90 ? 10.571 -3.702 8.190 1.00 84.06 90 ASN A C 1
ATOM 708 O O . ASN A 1 90 ? 11.306 -2.750 8.454 1.00 84.06 90 ASN A O 1
ATOM 712 N N . SER A 1 91 ? 9.510 -3.568 7.392 1.00 87.94 91 SER A N 1
ATOM 713 C CA . SER A 1 91 ? 9.124 -2.274 6.827 1.00 87.94 91 SER A CA 1
ATOM 714 C C . SER A 1 91 ? 8.514 -1.368 7.896 1.00 87.94 91 SER A C 1
ATOM 716 O O . SER A 1 91 ? 7.753 -1.824 8.759 1.00 87.94 91 SER A O 1
ATOM 718 N N . LYS A 1 92 ? 8.798 -0.065 7.823 1.00 88.62 92 LYS A N 1
ATOM 719 C CA . LYS A 1 92 ? 8.143 0.921 8.685 1.00 88.62 92 LYS A CA 1
ATOM 720 C C . LYS A 1 92 ? 6.809 1.280 8.056 1.00 88.62 92 LYS A C 1
ATOM 722 O O . LYS A 1 92 ? 6.762 1.811 6.946 1.00 88.62 92 LYS A O 1
ATOM 727 N N . ILE A 1 93 ? 5.729 0.964 8.759 1.00 87.00 93 ILE A N 1
ATOM 728 C CA . ILE A 1 93 ? 4.379 1.272 8.301 1.00 87.00 93 ILE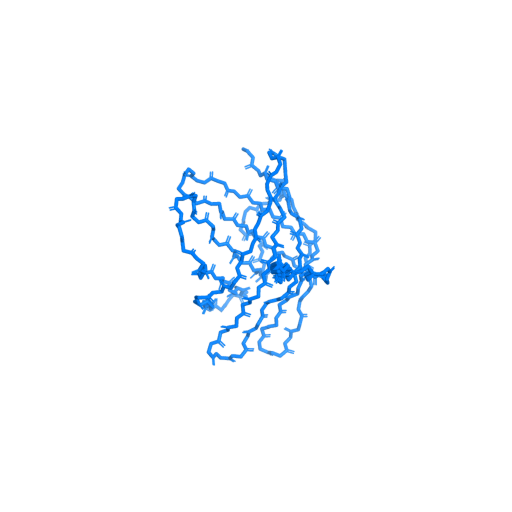 A CA 1
ATOM 729 C C . ILE A 1 93 ? 3.631 1.951 9.428 1.00 87.00 93 ILE A C 1
ATOM 731 O O . ILE A 1 93 ? 3.582 1.450 10.551 1.00 87.00 93 ILE A O 1
ATOM 735 N N . ARG A 1 94 ? 3.024 3.083 9.098 1.00 87.38 94 ARG A N 1
ATOM 736 C CA . ARG A 1 94 ? 2.009 3.732 9.919 1.00 87.38 94 ARG A CA 1
ATOM 737 C C . ARG A 1 94 ? 0.701 3.691 9.152 1.00 87.38 94 ARG A C 1
ATOM 739 O O . ARG A 1 94 ? 0.700 3.747 7.924 1.00 87.38 94 ARG A O 1
ATOM 746 N N . TYR A 1 95 ? -0.408 3.605 9.869 1.00 88.81 95 TYR A N 1
ATOM 747 C CA . TYR A 1 95 ? -1.720 3.673 9.255 1.00 88.81 95 TYR A CA 1
ATOM 748 C C . TYR A 1 95 ?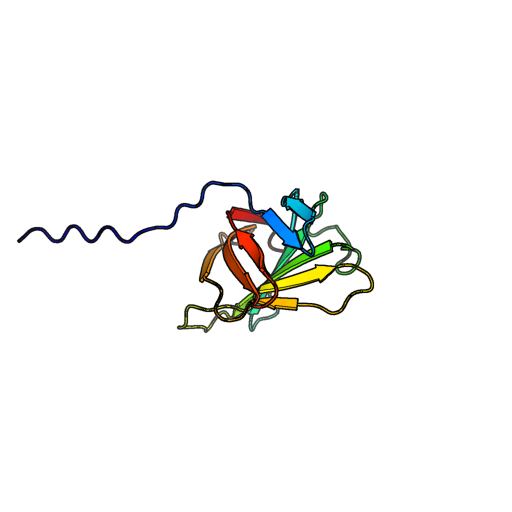 -2.701 4.454 10.121 1.00 88.81 95 TYR A C 1
ATOM 750 O O . TYR A 1 95 ? -2.561 4.521 11.341 1.00 88.81 95 TYR A O 1
ATOM 758 N N . GLU A 1 96 ? -3.693 5.040 9.465 1.00 90.25 96 GLU A N 1
ATOM 759 C CA . GLU A 1 96 ? -4.841 5.699 10.078 1.00 90.25 96 GLU A CA 1
ATOM 760 C C . GLU A 1 96 ? -6.100 5.194 9.376 1.00 90.25 96 GLU A C 1
ATOM 762 O O . GLU A 1 96 ? -6.161 5.161 8.148 1.00 90.25 96 GLU A O 1
ATOM 767 N N . HIS A 1 97 ? -7.099 4.777 10.148 1.00 88.06 97 HIS A N 1
ATOM 768 C CA . HIS A 1 97 ? -8.347 4.215 9.638 1.00 88.06 97 HIS A CA 1
ATOM 769 C C . HIS A 1 97 ? -9.530 4.972 10.244 1.00 88.06 97 HIS A C 1
ATOM 771 O O . HIS A 1 97 ? -9.576 5.165 11.459 1.00 88.06 97 HIS A O 1
ATOM 777 N N . ASN A 1 98 ? -10.481 5.394 9.408 1.00 90.06 98 ASN A N 1
ATOM 778 C CA . ASN A 1 98 ? -11.667 6.147 9.839 1.00 90.06 98 ASN A CA 1
ATOM 779 C C . ASN A 1 98 ? -12.993 5.371 9.676 1.00 90.06 98 ASN A C 1
ATOM 781 O O . ASN A 1 98 ? -14.058 5.946 9.875 1.00 90.06 98 ASN A O 1
ATOM 785 N N . GLY A 1 99 ? -12.945 4.081 9.318 1.00 87.94 99 GLY A N 1
ATOM 786 C CA . GLY A 1 99 ? -14.121 3.226 9.105 1.00 87.94 99 GLY A CA 1
ATOM 787 C C . GLY A 1 99 ? -14.643 3.171 7.663 1.00 87.94 99 GLY A C 1
ATOM 788 O O . GLY A 1 99 ? -15.455 2.296 7.352 1.00 87.94 99 GLY A O 1
ATOM 789 N N . GLU A 1 100 ? -14.191 4.077 6.796 1.00 92.31 100 GLU A N 1
ATOM 790 C CA . GLU A 1 100 ? -14.525 4.118 5.362 1.00 92.31 100 GLU A CA 1
ATOM 791 C C . GLU A 1 100 ? -13.283 4.029 4.477 1.00 92.31 100 GLU A C 1
ATOM 793 O O . GLU A 1 100 ? -13.343 3.535 3.354 1.00 92.31 100 GLU A O 1
ATOM 798 N N . GLN A 1 101 ? -12.154 4.530 4.972 1.00 94.50 101 GLN A N 1
ATOM 799 C CA . GLN A 1 101 ? -10.889 4.599 4.263 1.00 94.50 101 GLN A CA 1
ATOM 800 C C . GLN A 1 101 ? -9.742 4.321 5.224 1.00 94.50 101 GLN A C 1
ATOM 802 O O . GLN A 1 101 ? -9.782 4.696 6.402 1.00 94.50 101 GLN A O 1
ATOM 807 N N . ILE A 1 102 ? -8.687 3.711 4.697 1.00 93.31 102 ILE A N 1
ATOM 808 C CA . ILE A 1 102 ? -7.421 3.546 5.399 1.00 93.31 102 ILE A CA 1
ATOM 809 C C . ILE A 1 102 ? -6.331 4.308 4.657 1.00 93.31 102 ILE A C 1
ATOM 811 O O . ILE A 1 102 ? -6.171 4.204 3.443 1.00 93.31 102 ILE A O 1
ATOM 815 N N . THR A 1 103 ? -5.584 5.097 5.413 1.00 93.94 103 THR A N 1
ATOM 816 C CA . THR A 1 103 ? -4.398 5.802 4.950 1.00 93.94 103 THR A CA 1
ATOM 817 C C . THR A 1 103 ? -3.178 5.073 5.471 1.00 93.94 103 THR A C 1
ATOM 819 O O . THR A 1 103 ? -3.095 4.815 6.669 1.00 93.94 103 THR A O 1
ATOM 822 N N . ILE A 1 104 ? -2.236 4.757 4.591 1.00 92.50 104 ILE A N 1
ATOM 823 C CA . ILE A 1 104 ? -0.971 4.115 4.937 1.00 92.50 104 ILE A CA 1
ATOM 824 C C . ILE A 1 104 ? 0.198 5.037 4.605 1.00 92.50 104 ILE A C 1
ATOM 826 O O . ILE A 1 104 ? 0.182 5.732 3.590 1.00 92.50 104 ILE A O 1
ATOM 830 N N . TRP A 1 105 ? 1.218 5.009 5.455 1.00 93.00 105 TRP A N 1
ATOM 831 C CA . TRP A 1 105 ? 2.546 5.552 5.205 1.00 93.00 105 TRP A CA 1
ATOM 832 C C . TRP A 1 105 ? 3.501 4.376 5.187 1.00 93.00 105 TRP A C 1
ATOM 834 O O . TRP A 1 105 ? 3.545 3.613 6.153 1.00 93.00 105 TRP A O 1
ATOM 844 N N . VAL A 1 106 ? 4.239 4.221 4.097 1.00 92.12 106 VAL A N 1
ATOM 845 C CA . VAL A 1 106 ? 5.135 3.088 3.881 1.00 92.12 106 VAL A CA 1
ATOM 846 C C . VAL A 1 106 ? 6.551 3.612 3.711 1.00 92.12 106 VAL A C 1
ATOM 848 O O . VAL A 1 106 ? 6.773 4.577 2.987 1.00 92.12 106 VAL A O 1
ATOM 851 N N . GLU A 1 107 ? 7.504 2.954 4.356 1.00 92.81 107 GLU A N 1
ATOM 852 C CA . GLU A 1 107 ? 8.931 3.012 4.051 1.00 92.81 107 GLU A CA 1
ATOM 853 C C . GLU A 1 107 ? 9.440 1.566 4.103 1.00 92.81 107 GLU A C 1
ATOM 855 O O . GLU A 1 107 ? 9.581 0.958 5.168 1.00 92.81 107 GLU A O 1
ATOM 860 N N . ALA A 1 108 ? 9.635 0.982 2.925 1.00 92.56 108 ALA A N 1
ATOM 861 C CA . ALA A 1 108 ? 9.964 -0.424 2.747 1.00 92.56 108 ALA A CA 1
ATOM 862 C C . ALA A 1 108 ? 11.106 -0.573 1.747 1.00 92.56 108 ALA A C 1
ATOM 864 O O . ALA A 1 108 ? 11.130 0.098 0.714 1.00 92.56 108 ALA A O 1
ATOM 865 N N . LYS A 1 109 ? 12.033 -1.492 2.023 1.00 92.31 109 LYS A N 1
ATOM 866 C CA . LYS A 1 109 ? 13.123 -1.833 1.109 1.00 92.31 109 LYS A CA 1
ATOM 867 C C . LYS A 1 109 ? 13.431 -3.323 1.177 1.00 92.31 109 LYS A C 1
ATOM 869 O O . LYS A 1 109 ? 13.613 -3.880 2.253 1.00 92.31 109 LYS A O 1
ATOM 874 N N . THR A 1 110 ? 13.503 -3.964 0.019 1.00 89.06 110 THR A N 1
ATOM 875 C CA . THR A 1 110 ? 13.917 -5.365 -0.111 1.00 89.06 110 THR A CA 1
ATOM 876 C C . THR A 1 110 ? 15.441 -5.478 -0.192 1.00 89.06 110 THR A C 1
ATOM 878 O O . THR A 1 110 ? 16.134 -4.525 -0.560 1.00 89.06 110 THR A O 1
ATOM 881 N N . ILE A 1 111 ? 15.970 -6.678 0.060 1.00 85.94 111 ILE A N 1
ATOM 882 C CA . ILE A 1 111 ? 17.400 -6.983 -0.124 1.00 85.94 111 ILE A CA 1
ATOM 883 C C . ILE A 1 111 ? 17.865 -6.838 -1.584 1.00 85.94 111 ILE A C 1
ATOM 885 O O . ILE A 1 111 ? 19.042 -6.598 -1.827 1.00 85.94 111 ILE A O 1
ATOM 889 N N . LEU A 1 112 ? 16.943 -6.954 -2.548 1.00 85.56 112 LEU A N 1
ATOM 890 C CA . LEU A 1 112 ? 17.211 -6.849 -3.987 1.00 85.56 112 LEU A CA 1
ATOM 891 C C . LEU A 1 112 ? 17.126 -5.405 -4.508 1.00 85.56 112 LEU A C 1
ATOM 893 O O . LEU A 1 112 ? 17.273 -5.167 -5.702 1.00 85.56 112 LEU A O 1
ATOM 897 N N . GLY A 1 113 ? 16.896 -4.429 -3.626 1.00 86.25 113 GLY A N 1
ATOM 898 C CA . GLY A 1 113 ? 16.886 -3.011 -3.981 1.00 86.25 113 GLY A CA 1
ATOM 899 C C . GLY A 1 113 ? 15.524 -2.447 -4.389 1.00 86.25 113 GLY A C 1
ATOM 900 O O . GLY A 1 113 ? 15.435 -1.245 -4.617 1.00 86.25 113 GLY A O 1
ATOM 901 N N . HIS A 1 114 ? 14.456 -3.251 -4.416 1.00 91.19 114 HIS A N 1
ATOM 902 C CA . HIS A 1 114 ? 13.087 -2.728 -4.534 1.00 91.19 114 HIS A CA 1
ATOM 903 C C . HIS A 1 114 ? 12.732 -1.902 -3.308 1.00 91.19 114 HIS A C 1
ATOM 905 O O . HIS A 1 114 ? 13.101 -2.279 -2.192 1.00 91.19 114 HIS A O 1
ATOM 911 N N . LYS A 1 115 ? 12.008 -0.804 -3.506 1.00 94.44 115 LYS A N 1
ATOM 912 C CA . LYS A 1 115 ? 11.588 0.082 -2.419 1.00 94.44 115 LYS A CA 1
ATOM 913 C C . LYS A 1 115 ? 10.168 0.576 -2.622 1.00 94.44 115 LYS A C 1
ATOM 915 O O . LYS A 1 115 ? 9.736 0.734 -3.759 1.00 94.44 115 LYS A O 1
ATOM 920 N N . ALA A 1 116 ? 9.471 0.839 -1.529 1.00 94.31 116 ALA A N 1
ATOM 921 C CA . ALA A 1 116 ? 8.204 1.552 -1.521 1.00 94.31 116 ALA A CA 1
ATOM 922 C C . ALA A 1 116 ? 8.276 2.660 -0.481 1.00 94.31 116 ALA A C 1
ATOM 924 O O . ALA A 1 116 ? 8.776 2.442 0.624 1.00 94.31 116 ALA A O 1
ATOM 925 N N . GLU A 1 117 ?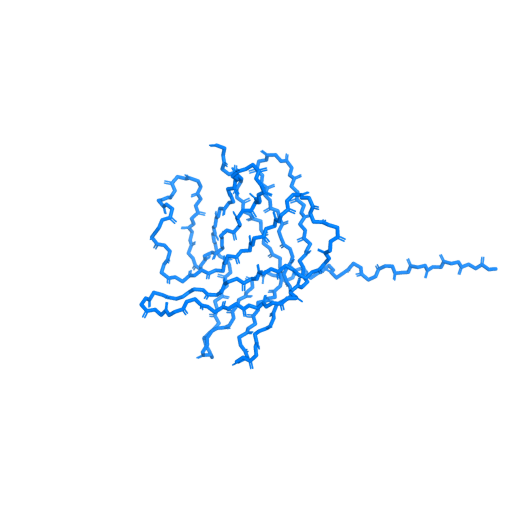 7.806 3.843 -0.848 1.00 95.06 117 GLU A N 1
ATOM 926 C CA . GLU A 1 117 ? 7.881 5.010 0.015 1.00 95.06 117 GLU A CA 1
ATOM 927 C C . GLU A 1 117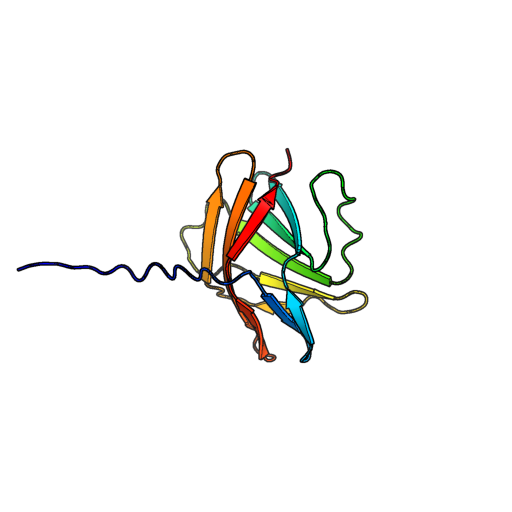 ? 6.735 5.986 -0.254 1.00 95.06 117 GLU A C 1
ATOM 929 O O . GLU A 1 117 ? 6.376 6.240 -1.406 1.00 95.06 117 GLU A O 1
ATOM 934 N N . GLY A 1 118 ? 6.183 6.555 0.814 1.00 94.75 118 GLY A N 1
ATOM 935 C CA . GLY A 1 118 ? 5.211 7.643 0.761 1.00 94.75 118 GLY A CA 1
ATOM 936 C C . GLY A 1 118 ? 3.878 7.274 1.398 1.00 94.75 118 GLY A C 1
ATOM 937 O O . GLY A 1 118 ? 3.777 6.316 2.166 1.00 94.75 118 GLY A O 1
ATOM 938 N N . LYS A 1 119 ? 2.851 8.062 1.080 1.00 95.00 119 LYS A N 1
ATOM 939 C CA . LYS A 1 119 ? 1.515 7.987 1.670 1.00 95.00 119 LYS A CA 1
ATOM 940 C C . LYS A 1 119 ? 0.446 7.738 0.615 1.00 95.00 119 LYS A C 1
ATOM 942 O O . LYS A 1 119 ? 0.467 8.349 -0.455 1.00 95.00 119 LYS A O 1
ATOM 947 N N . TYR A 1 120 ? -0.527 6.891 0.936 1.00 95.81 120 TYR A N 1
ATOM 948 C CA . TYR A 1 120 ? -1.724 6.743 0.114 1.00 95.81 120 TYR A CA 1
ATOM 949 C C . TYR A 1 120 ? -2.952 6.363 0.929 1.00 95.81 120 TYR A C 1
ATOM 951 O O . TYR A 1 120 ? -2.836 5.719 1.972 1.00 95.81 120 TYR A O 1
ATOM 959 N N . THR A 1 121 ? -4.120 6.760 0.436 1.00 95.38 121 THR A N 1
ATOM 960 C CA . THR A 1 121 ? -5.415 6.475 1.050 1.00 95.38 121 THR A CA 1
ATOM 961 C C . THR A 1 121 ? -6.231 5.629 0.094 1.00 95.38 121 THR A C 1
ATOM 963 O O . THR A 1 121 ? -6.383 5.985 -1.071 1.00 95.38 121 THR A O 1
ATOM 966 N N . VAL A 1 122 ? -6.761 4.517 0.593 1.00 94.69 122 VAL A N 1
ATOM 967 C CA . VAL A 1 122 ? -7.629 3.620 -0.171 1.00 94.69 122 VAL A CA 1
ATOM 968 C C . VAL A 1 122 ? -8.962 3.428 0.551 1.00 94.69 122 VAL A C 1
ATOM 970 O O . VAL A 1 122 ? -9.011 3.536 1.783 1.00 94.69 122 VAL A O 1
ATOM 973 N N . PRO A 1 123 ? -10.046 3.121 -0.179 1.00 95.00 123 PRO A N 1
ATOM 974 C CA . PRO A 1 123 ? -11.303 2.727 0.438 1.00 95.00 123 PRO A CA 1
ATOM 975 C C . PRO A 1 123 ? -11.144 1.438 1.254 1.00 95.00 123 PRO A C 1
ATOM 977 O O . PRO A 1 123 ? -10.400 0.526 0.885 1.00 95.00 123 PRO A O 1
ATOM 980 N N . TYR A 1 124 ? -11.869 1.375 2.366 1.00 93.25 124 TYR A N 1
ATOM 981 C CA . TYR A 1 124 ? -11.981 0.210 3.231 1.00 93.25 124 TYR A CA 1
ATOM 982 C C . TYR A 1 124 ? -13.242 -0.571 2.867 1.00 93.25 124 TYR A C 1
ATOM 984 O O . TYR A 1 124 ? -14.364 -0.109 3.089 1.00 93.25 124 TYR A O 1
ATOM 992 N N . CYS A 1 125 ? -13.054 -1.744 2.274 1.00 90.12 125 CYS A N 1
ATOM 993 C CA . CYS A 1 125 ? -14.142 -2.576 1.787 1.00 90.12 125 CYS A CA 1
ATOM 994 C C . CYS A 1 125 ? -14.713 -3.408 2.936 1.00 90.12 125 CYS A C 1
ATOM 996 O O . CYS A 1 125 ? -13.969 -4.084 3.649 1.00 90.12 125 CYS A O 1
ATOM 998 N N . LYS A 1 126 ? -16.032 -3.313 3.116 1.00 77.06 126 LYS A N 1
ATOM 999 C CA . LYS A 1 126 ? -16.804 -4.030 4.136 1.00 7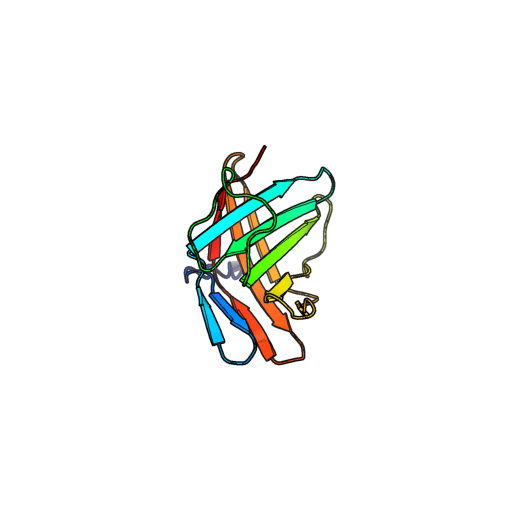7.06 126 LYS A CA 1
ATOM 1000 C C . LYS A 1 126 ? -17.471 -5.261 3.547 1.00 77.06 126 LYS A C 1
ATOM 1002 O O . LYS A 1 126 ? -17.882 -5.179 2.368 1.00 77.06 126 LYS A O 1
#

pLDDT: mean 83.25, std 14.72, range [40.53, 95.81]

Radius of gyration: 14.79 Å; Cα contacts (8 Å, |Δi|>4): 279; chains: 1; bounding box: 34×36×46 Å

Secondary structure (DSSP, 8-state):
-------------SBPEEEETTEEEE--EEEEEE-SSEEEEEEESS---TTS-TT--SEEEEEEEETT---S-EEEEEEETTS--EEEEEEEEEEEE-SSEEEEEEEEE-TTS-EEEEEEEEEEE-

Nearest PDB structures (foldseek):
  3qef-assembly1_A  TM=2.727E-01  e=1.923E+00  Cellvibrio japonicus Ueda107
  3qed-assembly1_A  TM=2.746E-01  e=2.613E+00  Cellvibrio japonicus Ueda107
  7red-assembly1_A  TM=2.729E-01  e=3.932E+00  Acinetobacter baumannii NIPH 201